Protein AF-A0A8T4E9G6-F1 (afdb_monomer_lite)

Radius of gyration: 16.62 Å; chains: 1; bounding box: 41×27×46 Å

Secondary structure (DSSP, 8-state):
-HHHHHHHHHHHHHHHHHHH-HHHHHHH-HHHHHHHHHTTEEEHHHHHHHHHHHHHHHT-THHHHHT-HHHHHHHHHHHH--PBP-TTTTTTHHHHHHHHHHHHHHHHHHHTTS--EEETTTTTTT--HHHHHHHHHHHHHHHHHHHHHH-B---

pLDDT: mean 77.78, std 7.42, range [46.53, 88.0]

Structure (mmCIF, N/CA/C/O backbone):
data_AF-A0A8T4E9G6-F1
#
_entry.id   AF-A0A8T4E9G6-F1
#
loop_
_atom_site.group_PDB
_atom_site.id
_atom_site.type_symbol
_atom_site.label_atom_id
_atom_site.label_alt_id
_atom_site.label_comp_id
_atom_site.label_asym_id
_atom_site.label_entity_id
_atom_site.label_seq_id
_atom_site.pdbx_PDB_ins_code
_atom_site.Cartn_x
_atom_site.Cartn_y
_atom_site.Cartn_z
_atom_site.occupancy
_atom_site.B_iso_or_equiv
_atom_site.auth_seq_id
_atom_site.auth_comp_id
_atom_site.auth_asym_id
_atom_site.auth_atom_id
_atom_site.pdbx_PDB_model_num
ATOM 1 N N . MET A 1 1 ? -18.011 -10.868 20.112 1.00 57.44 1 MET A N 1
ATOM 2 C CA . MET A 1 1 ? -16.794 -10.248 20.692 1.00 57.44 1 MET A CA 1
ATOM 3 C C . MET A 1 1 ? -15.496 -10.963 20.284 1.00 57.44 1 MET A C 1
ATOM 5 O O . MET A 1 1 ? -14.670 -10.313 19.661 1.00 57.44 1 MET A O 1
ATOM 9 N N . LYS A 1 2 ? -15.341 -12.289 20.469 1.00 71.81 2 LYS A N 1
ATOM 10 C CA . LYS A 1 2 ? -14.096 -13.038 20.139 1.00 71.81 2 LYS A CA 1
ATOM 11 C C . LYS A 1 2 ? -13.544 -12.839 18.708 1.00 71.81 2 LYS A C 1
ATOM 13 O O . LYS A 1 2 ? -12.348 -12.639 18.538 1.00 71.81 2 LYS A O 1
ATOM 18 N N . ARG A 1 3 ? -14.403 -12.821 17.674 1.00 73.38 3 ARG A N 1
ATOM 19 C CA . ARG A 1 3 ? -13.973 -12.641 16.265 1.00 73.38 3 ARG A CA 1
ATOM 20 C C . ARG A 1 3 ? -13.368 -11.261 15.962 1.00 73.38 3 ARG A C 1
ATOM 22 O O . ARG A 1 3 ? -12.475 -11.174 15.129 1.00 73.38 3 ARG A O 1
ATOM 29 N N . GLN A 1 4 ? -13.840 -10.195 16.616 1.00 76.12 4 GLN A N 1
ATOM 30 C CA . GLN A 1 4 ? -13.309 -8.844 16.385 1.00 76.12 4 GLN A CA 1
ATOM 31 C C . GLN A 1 4 ? -11.949 -8.665 17.065 1.00 76.12 4 GLN A C 1
ATOM 33 O O . GLN A 1 4 ? -11.051 -8.085 16.468 1.00 76.12 4 GLN A O 1
ATOM 38 N N . THR A 1 5 ? -11.759 -9.234 18.259 1.00 78.19 5 THR A N 1
ATOM 39 C CA . THR A 1 5 ? -10.459 -9.229 18.946 1.00 78.19 5 THR A CA 1
ATOM 40 C C . THR A 1 5 ? -9.394 -9.967 18.135 1.00 78.19 5 THR A C 1
ATOM 42 O O . THR A 1 5 ? -8.324 -9.416 17.909 1.00 78.19 5 THR A O 1
ATOM 45 N N . ILE A 1 6 ? -9.711 -11.159 17.608 1.00 82.56 6 ILE A N 1
ATOM 46 C CA . ILE A 1 6 ? -8.791 -11.928 16.749 1.00 82.56 6 ILE A CA 1
ATOM 47 C C . ILE A 1 6 ? -8.394 -11.114 15.513 1.00 82.56 6 ILE A C 1
ATOM 49 O O . ILE A 1 6 ? -7.216 -11.012 15.191 1.00 82.56 6 ILE A O 1
ATOM 53 N N . 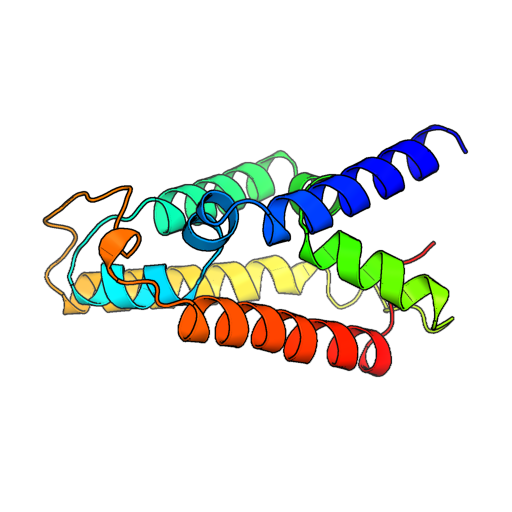ARG A 1 7 ? -9.361 -10.469 14.853 1.00 82.88 7 ARG A N 1
ATOM 54 C CA . ARG A 1 7 ? -9.095 -9.611 13.694 1.00 82.88 7 ARG A CA 1
ATOM 55 C C . ARG A 1 7 ? -8.137 -8.460 14.028 1.00 82.88 7 ARG A C 1
ATOM 57 O O . ARG A 1 7 ? -7.216 -8.214 13.259 1.00 82.88 7 ARG A O 1
ATOM 64 N N . LYS A 1 8 ? -8.332 -7.772 15.159 1.00 80.69 8 LYS A N 1
ATOM 65 C CA . LYS A 1 8 ? -7.442 -6.678 15.590 1.00 80.69 8 LYS A CA 1
ATOM 66 C C . LYS A 1 8 ? -6.026 -7.176 15.876 1.00 80.69 8 LYS A C 1
ATOM 68 O O . LYS A 1 8 ? -5.071 -6.541 15.448 1.00 80.69 8 LYS A O 1
ATOM 73 N N . VAL A 1 9 ? -5.899 -8.335 16.524 1.00 83.62 9 VAL A N 1
ATOM 74 C CA . VAL A 1 9 ? -4.598 -8.966 16.791 1.00 83.62 9 VAL A CA 1
ATOM 75 C C . VAL A 1 9 ? -3.884 -9.323 15.487 1.00 83.62 9 VAL A C 1
ATOM 77 O O . VAL A 1 9 ? -2.719 -8.980 15.333 1.00 83.62 9 VAL A O 1
ATOM 80 N N . ILE A 1 10 ? -4.573 -9.927 14.512 1.00 84.25 10 ILE A N 1
ATOM 81 C CA . ILE A 1 10 ? -3.962 -10.272 13.216 1.00 84.25 10 ILE A CA 1
ATOM 82 C C . ILE A 1 10 ? -3.520 -9.011 12.465 1.00 84.25 10 ILE A C 1
ATOM 84 O O . ILE A 1 10 ? -2.424 -8.992 11.913 1.00 84.25 10 ILE A O 1
ATOM 88 N N . LEU A 1 11 ? -4.319 -7.941 12.475 1.00 83.25 11 LEU A N 1
ATOM 89 C CA . LEU A 1 11 ? -3.946 -6.674 11.841 1.00 83.25 11 LEU A CA 1
ATOM 90 C C . LEU A 1 11 ? -2.735 -6.017 12.515 1.00 83.25 11 LEU A C 1
ATOM 92 O O . LEU A 1 11 ? -1.872 -5.479 11.825 1.00 83.25 11 LEU A O 1
ATOM 96 N N . PHE A 1 12 ? -2.653 -6.088 13.844 1.00 81.81 12 PHE A N 1
ATOM 97 C CA . PHE A 1 12 ? -1.513 -5.583 14.605 1.00 81.81 12 PHE A CA 1
ATOM 98 C C . PHE A 1 12 ? -0.241 -6.389 14.324 1.00 81.81 12 PHE A C 1
ATOM 100 O O . PHE A 1 12 ? 0.804 -5.814 14.031 1.00 81.81 12 PHE A O 1
ATOM 107 N N . ILE A 1 13 ? -0.347 -7.721 14.309 1.00 84.00 13 ILE A N 1
ATOM 108 C CA . ILE A 1 13 ? 0.750 -8.611 13.914 1.00 84.00 13 ILE A CA 1
ATOM 109 C C . ILE A 1 13 ? 1.178 -8.312 12.475 1.00 84.00 13 ILE A C 1
ATOM 111 O O . ILE A 1 13 ? 2.366 -8.207 12.208 1.00 84.00 13 ILE A O 1
ATOM 115 N N . SER A 1 14 ? 0.230 -8.112 11.558 1.00 81.88 14 SER A N 1
ATOM 116 C CA . SER A 1 14 ? 0.532 -7.800 10.156 1.00 81.88 14 SER A CA 1
ATOM 117 C C . SER A 1 14 ? 1.243 -6.454 10.004 1.00 81.88 14 SER A C 1
ATOM 119 O O . SER A 1 14 ? 2.140 -6.332 9.179 1.00 81.88 14 SER A O 1
ATOM 121 N N . PHE A 1 15 ? 0.881 -5.452 10.812 1.00 79.88 15 PHE A N 1
ATOM 122 C CA . PHE A 1 15 ? 1.579 -4.166 10.855 1.00 79.88 15 PHE A CA 1
ATOM 123 C C . PHE A 1 15 ? 3.024 -4.316 11.354 1.00 79.88 15 PHE A C 1
ATOM 125 O O . PHE A 1 15 ? 3.936 -3.774 10.736 1.00 79.88 15 PHE A O 1
ATOM 132 N N . ILE A 1 16 ? 3.249 -5.103 12.411 1.00 79.81 16 ILE A N 1
ATOM 133 C CA . ILE A 1 16 ? 4.601 -5.384 12.919 1.00 79.81 16 ILE A CA 1
ATOM 134 C C . ILE A 1 16 ? 5.414 -6.178 11.895 1.00 79.81 16 ILE A C 1
ATOM 136 O O . ILE A 1 16 ? 6.543 -5.810 11.598 1.00 79.81 16 ILE A O 1
ATOM 140 N N . LEU A 1 17 ? 4.841 -7.233 11.313 1.00 76.12 17 LEU A N 1
ATOM 141 C CA . LEU A 1 17 ? 5.512 -8.044 10.297 1.00 76.12 17 LEU A CA 1
ATOM 142 C C . LEU A 1 17 ? 5.875 -7.220 9.064 1.00 76.12 17 LEU A C 1
ATOM 144 O O . LEU A 1 17 ? 6.962 -7.398 8.529 1.00 76.12 17 LEU A O 1
ATOM 148 N N . PHE A 1 18 ? 5.008 -6.299 8.644 1.00 72.62 18 PHE A N 1
ATOM 149 C CA . PHE A 1 18 ? 5.312 -5.369 7.560 1.00 72.62 18 PHE A CA 1
ATOM 150 C C . PHE A 1 18 ? 6.515 -4.475 7.884 1.00 72.62 18 PHE A C 1
ATOM 152 O O . PHE A 1 18 ? 7.324 -4.220 7.001 1.00 72.62 18 PHE A O 1
ATOM 159 N N . GLN A 1 19 ? 6.663 -4.053 9.143 1.00 66.50 19 GLN A N 1
ATOM 160 C CA . GLN A 1 19 ? 7.806 -3.255 9.585 1.00 66.50 19 GLN A CA 1
ATOM 161 C C . GLN A 1 19 ? 9.093 -4.074 9.734 1.00 66.50 19 GLN A C 1
ATOM 163 O O . GLN A 1 19 ? 10.184 -3.569 9.491 1.00 66.50 19 GLN A O 1
ATOM 168 N N . SER A 1 20 ? 8.984 -5.327 10.175 1.00 66.38 20 SER A N 1
ATOM 169 C CA . SER A 1 20 ? 10.146 -6.171 10.468 1.00 66.38 20 SER A CA 1
ATOM 170 C C . SER A 1 20 ? 10.665 -6.935 9.25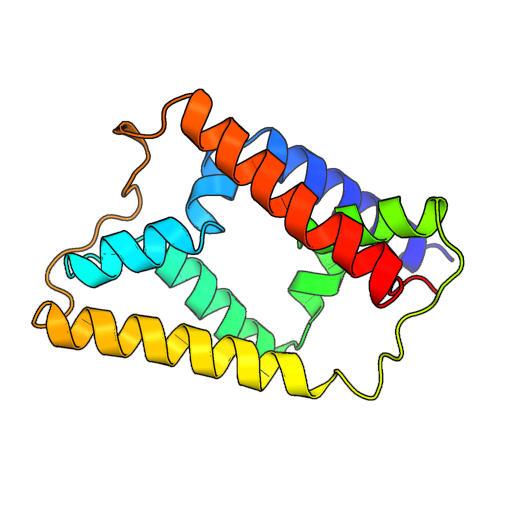0 1.00 66.38 20 SER A C 1
ATOM 172 O O . SER A 1 20 ? 11.855 -7.231 9.186 1.00 66.38 20 SER A O 1
ATOM 174 N N . PHE A 1 21 ? 9.806 -7.263 8.281 1.00 66.38 21 PHE A N 1
ATOM 175 C CA . PHE A 1 21 ? 10.194 -8.004 7.085 1.00 66.38 21 PHE A CA 1
ATOM 176 C C . PHE A 1 21 ? 10.269 -7.083 5.868 1.00 66.38 21 PHE A C 1
ATOM 178 O O . PHE A 1 21 ? 9.270 -6.827 5.197 1.00 66.38 21 PHE A O 1
ATOM 185 N N . LEU A 1 22 ? 11.501 -6.711 5.515 1.00 63.31 22 LEU A N 1
ATOM 186 C CA . LEU A 1 22 ? 11.887 -6.054 4.254 1.00 63.31 22 LEU A CA 1
ATOM 187 C C . LEU A 1 22 ? 11.269 -6.748 3.022 1.00 63.31 22 LEU A C 1
ATOM 189 O O . LEU A 1 22 ? 10.872 -6.117 2.047 1.00 63.31 22 LEU A O 1
ATOM 193 N N . LEU A 1 23 ? 11.097 -8.068 3.114 1.00 61.62 23 LEU A N 1
ATOM 194 C CA . LEU A 1 23 ? 10.431 -8.898 2.116 1.00 61.62 23 LEU A CA 1
ATOM 195 C C . LEU A 1 23 ? 8.971 -8.455 1.896 1.00 61.62 23 LEU A C 1
ATOM 197 O O . LEU A 1 23 ? 8.566 -8.203 0.767 1.00 61.62 23 LEU A O 1
ATOM 201 N N . PHE A 1 24 ? 8.189 -8.269 2.963 1.00 67.75 24 PHE A N 1
ATOM 202 C CA . PHE A 1 24 ? 6.804 -7.794 2.858 1.00 67.75 24 PHE A CA 1
ATOM 203 C C . PHE A 1 24 ? 6.721 -6.387 2.265 1.00 67.75 24 PHE A C 1
ATOM 205 O O . PHE A 1 24 ? 5.811 -6.100 1.487 1.00 67.75 24 PHE A O 1
ATOM 212 N N . HIS A 1 25 ? 7.678 -5.527 2.596 1.00 67.12 25 HIS A N 1
ATOM 213 C CA . HIS A 1 25 ? 7.752 -4.183 2.046 1.00 67.12 25 HIS A CA 1
ATOM 214 C C . HIS A 1 25 ? 7.994 -4.196 0.527 1.00 67.12 25 HIS A C 1
ATOM 216 O O . HIS A 1 25 ? 7.260 -3.545 -0.221 1.00 67.12 25 HIS A O 1
ATOM 222 N N . LEU A 1 26 ? 8.926 -5.034 0.059 1.00 69.75 26 LEU A N 1
ATOM 223 C CA . LEU A 1 26 ? 9.215 -5.216 -1.363 1.00 69.75 26 LEU A CA 1
ATOM 224 C C . LEU A 1 26 ? 7.960 -5.643 -2.140 1.00 69.75 26 LEU A C 1
ATOM 226 O O . LEU A 1 26 ? 7.597 -5.026 -3.140 1.00 69.75 26 LEU A O 1
ATOM 230 N N . PHE A 1 27 ? 7.240 -6.652 -1.645 1.00 73.19 27 PHE A N 1
ATOM 231 C CA . PHE A 1 27 ? 6.059 -7.205 -2.315 1.00 73.19 27 PHE A CA 1
ATOM 232 C C . PHE A 1 27 ? 4.845 -6.263 -2.334 1.00 73.19 27 PHE A C 1
ATOM 234 O O . PHE A 1 27 ? 4.014 -6.358 -3.235 1.00 73.19 27 PHE A O 1
ATOM 241 N N . PHE A 1 28 ? 4.732 -5.346 -1.373 1.00 74.06 28 PHE A N 1
ATOM 242 C CA . PHE A 1 28 ? 3.608 -4.406 -1.279 1.00 74.06 28 PHE A CA 1
ATOM 243 C C . PHE A 1 28 ? 3.937 -2.993 -1.779 1.00 74.06 28 PHE A C 1
ATOM 245 O O . PHE A 1 28 ? 3.074 -2.116 -1.706 1.00 74.06 28 PHE A O 1
ATOM 252 N N . SER A 1 29 ? 5.141 -2.760 -2.311 1.00 79.69 29 SER A N 1
ATOM 253 C CA . SER A 1 29 ? 5.549 -1.446 -2.809 1.00 79.69 29 SER A CA 1
ATOM 254 C C . SER A 1 29 ? 5.003 -1.172 -4.220 1.00 79.69 29 SER A C 1
ATOM 256 O O . SER A 1 29 ? 5.409 -1.834 -5.179 1.00 79.69 29 SER A O 1
ATOM 258 N N . PRO A 1 30 ? 4.115 -0.172 -4.400 1.00 77.75 30 PRO A N 1
ATOM 259 C CA . PRO A 1 30 ? 3.649 0.233 -5.726 1.00 77.75 30 PRO A CA 1
ATOM 260 C C . PRO A 1 30 ? 4.778 0.832 -6.579 1.00 77.75 30 PRO A C 1
ATOM 262 O O . PRO A 1 30 ? 4.785 0.696 -7.800 1.00 77.75 30 PRO A O 1
ATOM 265 N N . VAL A 1 31 ? 5.762 1.466 -5.938 1.00 79.88 31 VAL A N 1
ATOM 266 C CA . VAL A 1 31 ? 6.869 2.154 -6.611 1.00 79.88 31 VAL A CA 1
ATOM 267 C C . VAL A 1 31 ? 7.730 1.163 -7.395 1.00 79.88 31 VAL A C 1
ATOM 269 O O . VAL A 1 31 ? 8.043 1.407 -8.558 1.00 79.88 31 VAL A O 1
ATOM 272 N N . LEU A 1 32 ? 8.038 0.006 -6.802 1.00 80.44 32 LEU A N 1
ATOM 273 C CA . LEU A 1 32 ? 8.823 -1.036 -7.468 1.00 80.44 32 LEU A CA 1
ATOM 274 C C . LEU A 1 32 ? 8.115 -1.606 -8.694 1.00 80.44 32 LEU A C 1
ATOM 276 O O . LEU A 1 32 ? 8.776 -1.935 -9.671 1.00 80.44 32 LEU A O 1
ATOM 280 N N . VAL A 1 33 ? 6.784 -1.697 -8.670 1.00 85.38 33 VAL A N 1
ATOM 281 C CA . VAL A 1 33 ? 6.003 -2.150 -9.828 1.00 85.38 33 VAL A CA 1
ATOM 282 C C . VAL A 1 33 ? 6.127 -1.172 -10.992 1.00 85.38 33 VAL A C 1
ATOM 284 O O . VAL A 1 33 ? 6.274 -1.607 -12.126 1.00 85.38 33 VAL A O 1
ATOM 287 N N . ILE A 1 34 ? 6.099 0.136 -10.726 1.00 84.94 34 ILE A N 1
ATOM 288 C CA . ILE A 1 34 ? 6.244 1.167 -11.764 1.00 84.94 34 ILE A CA 1
ATOM 289 C C . ILE A 1 34 ? 7.638 1.097 -12.394 1.00 84.94 34 ILE A C 1
ATOM 291 O O . ILE A 1 34 ? 7.746 1.064 -13.618 1.00 84.94 34 ILE A O 1
ATOM 295 N N . PHE A 1 35 ? 8.693 1.032 -11.575 1.00 84.31 35 PHE A N 1
ATOM 296 C CA . PHE A 1 35 ? 10.069 0.934 -12.073 1.00 84.31 35 PHE A CA 1
ATOM 297 C C . PHE A 1 35 ? 10.323 -0.370 -12.835 1.00 84.31 35 PHE A C 1
ATOM 299 O O . PHE A 1 35 ? 10.908 -0.333 -13.914 1.00 84.31 35 PHE A O 1
ATOM 306 N N . ALA A 1 36 ? 9.836 -1.501 -12.319 1.00 84.81 36 ALA A N 1
ATOM 307 C CA . ALA A 1 36 ? 9.953 -2.791 -12.990 1.00 84.81 36 ALA A CA 1
ATOM 308 C C . ALA A 1 36 ? 9.171 -2.811 -14.314 1.00 84.81 36 ALA A C 1
ATOM 310 O O . ALA A 1 36 ? 9.720 -3.200 -15.342 1.00 84.81 36 ALA A O 1
ATOM 311 N N . ALA A 1 37 ? 7.930 -2.311 -14.330 1.00 85.38 37 ALA A N 1
ATOM 312 C CA . ALA A 1 37 ? 7.112 -2.240 -15.542 1.00 85.38 37 ALA A CA 1
ATOM 313 C C . ALA A 1 37 ? 7.725 -1.320 -16.608 1.00 85.38 37 ALA A C 1
ATOM 315 O O . ALA A 1 37 ? 7.693 -1.661 -17.785 1.00 85.38 37 ALA A O 1
ATOM 316 N N . ALA A 1 38 ? 8.332 -0.197 -16.207 1.00 84.12 38 ALA A N 1
ATOM 317 C CA . ALA A 1 38 ? 9.047 0.697 -17.120 1.00 84.12 38 ALA A CA 1
ATOM 318 C C . ALA A 1 38 ? 10.289 0.047 -17.759 1.00 84.12 38 ALA A C 1
ATOM 320 O O . ALA A 1 38 ? 10.726 0.481 -18.819 1.00 84.12 38 ALA A O 1
ATOM 321 N N . GLN A 1 39 ? 10.849 -0.987 -17.128 1.00 85.06 39 GLN A N 1
ATOM 322 C CA . GLN A 1 39 ? 11.975 -1.770 -17.647 1.00 85.06 39 GLN A CA 1
ATOM 323 C C . GLN A 1 39 ? 11.535 -3.085 -18.315 1.00 85.06 39 GLN A C 1
ATOM 325 O O . GLN A 1 39 ? 12.384 -3.876 -18.715 1.00 85.06 39 GLN A O 1
ATOM 330 N N . GLY A 1 40 ? 10.227 -3.349 -18.414 1.00 84.19 40 GLY A N 1
ATOM 331 C CA . GLY A 1 40 ? 9.707 -4.606 -18.960 1.00 84.19 40 GLY A CA 1
ATOM 332 C C . GLY A 1 40 ? 9.982 -5.831 -18.076 1.00 84.19 40 GLY A C 1
ATOM 333 O O . GLY A 1 40 ? 10.027 -6.955 -18.576 1.00 84.19 40 GLY A O 1
ATOM 334 N N . VAL A 1 41 ? 10.167 -5.634 -16.768 1.00 86.25 41 VAL A N 1
ATOM 335 C CA . VAL A 1 41 ? 10.455 -6.690 -15.788 1.00 86.25 41 VAL A CA 1
ATOM 336 C C . VAL A 1 41 ? 9.180 -7.066 -15.030 1.00 86.25 41 VAL A C 1
ATOM 338 O O . VAL A 1 41 ? 8.503 -6.212 -14.453 1.00 86.25 41 VAL A O 1
ATOM 341 N N . ILE A 1 42 ? 8.866 -8.361 -14.964 1.00 85.81 42 ILE A N 1
ATOM 342 C CA . ILE A 1 42 ? 7.854 -8.896 -14.046 1.00 85.81 42 ILE A CA 1
ATOM 343 C C . ILE A 1 42 ? 8.502 -9.073 -12.677 1.00 85.81 42 ILE A C 1
ATOM 345 O O . ILE A 1 42 ? 9.352 -9.948 -12.502 1.00 85.81 42 ILE A O 1
ATOM 349 N N . ASN A 1 43 ? 8.076 -8.266 -11.703 1.00 88.00 43 ASN A N 1
ATOM 350 C CA . ASN A 1 43 ? 8.548 -8.363 -10.327 1.00 88.00 43 ASN A CA 1
ATOM 351 C C . ASN A 1 43 ? 7.570 -9.091 -9.395 1.00 88.00 43 ASN A C 1
ATOM 353 O O . ASN A 1 43 ? 6.382 -9.257 -9.688 1.00 88.00 43 ASN A O 1
ATOM 357 N N . GLY A 1 44 ? 8.074 -9.499 -8.227 1.00 82.12 44 GLY A N 1
ATOM 358 C CA . GLY A 1 44 ? 7.266 -10.154 -7.200 1.00 82.12 44 GLY A CA 1
ATOM 359 C C . GLY A 1 44 ? 6.082 -9.298 -6.733 1.00 82.12 44 GLY A C 1
ATOM 360 O O . GLY A 1 44 ? 4.987 -9.815 -6.503 1.00 82.12 44 GLY A O 1
ATOM 361 N N . SER A 1 45 ? 6.264 -7.980 -6.654 1.00 84.62 45 SER A N 1
ATOM 362 C CA . SER A 1 45 ? 5.230 -7.036 -6.222 1.00 84.62 45 SER A CA 1
ATOM 363 C C . SER A 1 45 ? 4.043 -6.994 -7.190 1.00 84.62 45 SER A C 1
ATOM 365 O O . SER A 1 45 ? 2.895 -7.021 -6.755 1.00 84.62 45 SER A O 1
ATOM 367 N N . LEU A 1 46 ? 4.288 -7.004 -8.504 1.00 84.81 46 LEU A N 1
ATOM 368 C CA . LEU A 1 46 ? 3.252 -7.039 -9.538 1.00 84.81 46 LEU A CA 1
ATOM 369 C C . LEU A 1 46 ? 2.418 -8.314 -9.427 1.00 84.81 46 LEU A C 1
ATOM 371 O O . LEU A 1 46 ? 1.188 -8.248 -9.462 1.00 84.81 46 LEU A O 1
ATOM 375 N N . VAL A 1 47 ? 3.076 -9.459 -9.219 1.00 85.75 47 VAL A N 1
ATOM 376 C CA . VAL A 1 47 ? 2.402 -10.745 -8.993 1.00 85.75 47 VAL A CA 1
ATOM 377 C C . VAL A 1 47 ? 1.518 -10.675 -7.748 1.00 85.75 47 VAL A C 1
ATOM 379 O O . VAL A 1 47 ? 0.356 -11.080 -7.796 1.00 85.75 47 VAL A O 1
ATOM 382 N N . MET A 1 48 ? 2.013 -10.095 -6.651 1.00 84.62 48 MET A N 1
ATOM 383 C CA . MET A 1 48 ? 1.215 -9.916 -5.436 1.00 84.62 48 MET A CA 1
ATOM 384 C C . MET A 1 48 ? 0.030 -8.974 -5.643 1.00 84.62 48 MET A C 1
ATOM 386 O O . MET A 1 48 ? -1.078 -9.306 -5.226 1.00 84.62 48 MET A O 1
ATOM 390 N N . PHE A 1 49 ? 0.195 -7.841 -6.330 1.00 83.81 49 PHE A N 1
ATOM 391 C CA . PHE A 1 49 ? -0.923 -6.946 -6.647 1.00 83.81 49 PHE A CA 1
ATOM 392 C C . PHE A 1 49 ? -1.967 -7.610 -7.554 1.00 83.81 49 PHE A C 1
ATOM 394 O O . PHE A 1 49 ? -3.166 -7.408 -7.346 1.00 83.81 49 PHE A O 1
ATOM 401 N N . LEU A 1 50 ? -1.543 -8.444 -8.506 1.00 84.25 50 LEU A N 1
ATOM 402 C CA . LEU A 1 50 ? -2.446 -9.214 -9.357 1.00 84.25 50 LEU A CA 1
ATOM 403 C C . LEU A 1 50 ? -3.224 -10.261 -8.548 1.00 84.25 50 LEU A C 1
ATOM 405 O O . LEU A 1 50 ? -4.445 -10.358 -8.676 1.00 84.25 50 LEU A O 1
ATOM 409 N N . LEU A 1 51 ? -2.550 -10.990 -7.654 1.00 84.81 51 LEU A N 1
ATOM 410 C CA . LEU A 1 51 ? -3.185 -11.935 -6.730 1.00 84.81 51 LEU A CA 1
ATOM 411 C C . LEU A 1 51 ? -4.157 -11.231 -5.780 1.00 84.81 51 LEU A C 1
ATOM 413 O O . LEU A 1 51 ? -5.265 -11.715 -5.552 1.00 84.81 51 LEU A O 1
ATOM 417 N N . LEU A 1 52 ? -3.795 -10.060 -5.255 1.00 81.25 52 LEU A N 1
ATOM 418 C CA . LEU A 1 52 ? -4.676 -9.237 -4.425 1.00 81.25 52 LEU A CA 1
ATOM 419 C C . LEU A 1 52 ? -5.911 -8.772 -5.199 1.00 81.25 52 LEU A C 1
ATOM 421 O O . LEU A 1 52 ? -7.014 -8.736 -4.652 1.00 81.25 52 LEU A O 1
ATOM 425 N N . PHE A 1 53 ? -5.752 -8.442 -6.478 1.00 82.81 53 PHE A N 1
ATOM 426 C CA . PHE A 1 53 ? -6.863 -8.070 -7.342 1.00 82.81 53 PHE A CA 1
ATOM 427 C C . PHE A 1 53 ? -7.793 -9.260 -7.629 1.00 82.81 53 PHE A C 1
ATOM 429 O O . PHE A 1 53 ? -9.004 -9.148 -7.429 1.00 82.81 53 PHE A O 1
ATOM 436 N N . LEU A 1 54 ? -7.233 -10.414 -8.004 1.00 83.81 54 LEU A N 1
ATOM 437 C CA . LEU A 1 54 ? -7.969 -11.661 -8.243 1.00 83.81 54 LEU A CA 1
ATOM 438 C C . LEU A 1 54 ? -8.716 -12.121 -6.987 1.00 83.81 54 LEU A C 1
ATOM 440 O O . LEU A 1 54 ? -9.922 -12.357 -7.022 1.00 83.81 54 LEU A O 1
ATOM 444 N N . THR A 1 55 ? -8.036 -12.175 -5.843 1.00 80.19 55 THR A N 1
ATOM 445 C CA . THR A 1 55 ? -8.665 -12.538 -4.563 1.00 80.19 55 THR A CA 1
ATOM 446 C C . THR A 1 55 ? -9.737 -11.531 -4.152 1.00 80.19 55 THR A C 1
ATOM 448 O O . THR A 1 55 ? -10.767 -11.931 -3.614 1.00 80.19 55 THR A O 1
ATOM 451 N N . SER A 1 56 ? -9.574 -10.242 -4.467 1.00 78.00 56 SER A N 1
ATOM 452 C CA . SER A 1 56 ? -10.600 -9.217 -4.237 1.00 78.00 56 SER A CA 1
ATOM 453 C C . SER A 1 56 ? -11.844 -9.380 -5.117 1.00 78.00 56 SER A C 1
ATOM 455 O O . SER A 1 56 ? -12.929 -8.926 -4.728 1.00 78.00 56 SER A O 1
ATOM 457 N N . LEU A 1 57 ? -11.724 -10.046 -6.270 1.00 78.12 57 LEU A N 1
ATOM 458 C CA . LEU A 1 57 ? -12.856 -10.361 -7.140 1.00 78.12 57 LEU A CA 1
ATOM 459 C C . LEU A 1 57 ? -13.744 -11.454 -6.526 1.00 78.12 57 LEU A C 1
ATOM 461 O O . LEU A 1 57 ? -14.959 -11.281 -6.479 1.00 78.12 57 LEU A O 1
ATOM 465 N N . PHE A 1 58 ? -13.138 -12.519 -5.987 1.00 77.81 58 PHE A N 1
ATOM 466 C CA . PHE A 1 58 ? -13.860 -13.666 -5.413 1.00 77.81 58 PHE A CA 1
ATOM 467 C C . PHE A 1 58 ? -14.220 -13.490 -3.930 1.00 77.81 58 PHE A C 1
ATOM 469 O O . PHE A 1 58 ? -15.348 -13.753 -3.522 1.00 77.81 58 PHE A O 1
ATOM 476 N N . PHE A 1 59 ? -13.279 -13.014 -3.112 1.00 73.31 59 PHE A N 1
ATOM 477 C CA . PHE A 1 59 ? -13.417 -12.917 -1.653 1.00 73.31 59 PHE A CA 1
ATOM 478 C C . PHE A 1 59 ? -13.622 -11.477 -1.155 1.00 73.31 59 PHE A C 1
ATOM 480 O O . PHE A 1 59 ? -13.838 -11.240 0.035 1.00 73.31 59 PHE A O 1
ATOM 487 N N . GLY A 1 60 ? -13.592 -10.480 -2.043 1.00 72.19 60 GLY A N 1
ATOM 488 C CA . GLY A 1 60 ? -13.797 -9.082 -1.673 1.00 72.19 60 GLY A CA 1
ATOM 489 C C . GLY A 1 60 ? -12.641 -8.495 -0.854 1.00 72.19 60 GLY A C 1
ATOM 490 O O . GLY A 1 60 ? -11.475 -8.804 -1.045 1.00 72.19 60 GLY A O 1
ATOM 491 N N . ARG A 1 61 ? -12.944 -7.595 0.092 1.00 68.75 61 ARG A N 1
ATOM 492 C CA . ARG A 1 61 ? -11.916 -6.917 0.913 1.00 68.75 61 ARG A CA 1
ATOM 493 C C . ARG A 1 61 ? -11.474 -7.745 2.131 1.00 68.75 61 ARG A C 1
ATOM 495 O O . ARG A 1 61 ? -11.159 -7.158 3.165 1.00 68.75 61 ARG A O 1
ATOM 502 N N . THR A 1 62 ? -11.497 -9.074 2.061 1.00 72.56 62 THR A N 1
ATOM 503 C CA . THR A 1 62 ? -11.066 -9.946 3.171 1.00 72.56 62 THR A CA 1
ATOM 504 C C . THR A 1 62 ? -9.594 -9.735 3.491 1.00 72.56 62 THR A C 1
ATOM 506 O O . THR A 1 62 ? -9.276 -9.509 4.655 1.00 72.56 62 THR A O 1
ATOM 509 N N . PHE A 1 63 ? -8.729 -9.661 2.475 1.00 74.50 63 PHE A N 1
ATOM 510 C CA . PHE A 1 63 ? -7.308 -9.362 2.662 1.00 74.50 63 PHE A CA 1
ATOM 511 C C . PHE A 1 63 ? -7.101 -8.032 3.398 1.00 74.50 63 PHE A C 1
ATOM 513 O O . PHE A 1 63 ? -6.487 -7.984 4.462 1.00 74.50 63 PHE A O 1
ATOM 520 N N . CYS A 1 64 ? -7.707 -6.952 2.893 1.00 73.56 64 CYS A N 1
ATOM 521 C CA . CYS A 1 64 ? -7.627 -5.650 3.551 1.00 73.56 64 CYS A CA 1
ATOM 522 C C . CYS A 1 64 ? -8.252 -5.658 4.952 1.00 73.56 64 CYS A C 1
ATOM 524 O O . CYS A 1 64 ? -7.799 -4.950 5.835 1.00 73.56 64 CYS A O 1
ATOM 526 N N . GLY A 1 65 ? -9.291 -6.460 5.177 1.00 71.19 65 GLY A N 1
ATOM 527 C CA . GLY A 1 65 ? -9.954 -6.559 6.470 1.00 71.19 65 GLY A CA 1
ATOM 528 C C . GLY A 1 65 ? -9.152 -7.307 7.532 1.00 71.19 65 GLY A C 1
ATOM 529 O O . GLY A 1 65 ? -9.351 -7.007 8.705 1.00 71.19 65 GLY A O 1
ATOM 530 N N . TRP A 1 66 ? -8.298 -8.255 7.145 1.00 73.12 66 TRP A N 1
ATOM 531 C CA . TRP A 1 66 ? -7.667 -9.199 8.072 1.00 73.12 66 TRP A CA 1
ATOM 532 C C . TRP A 1 66 ? -6.145 -9.117 8.112 1.00 73.12 66 TRP A C 1
ATOM 534 O O . TRP A 1 66 ? -5.590 -9.283 9.187 1.00 73.12 66 TRP A O 1
ATOM 544 N N . VAL A 1 67 ? -5.484 -8.854 6.983 1.00 78.31 67 VAL A N 1
ATOM 545 C CA . VAL A 1 67 ? -4.025 -9.024 6.837 1.00 78.31 67 VAL A CA 1
ATOM 546 C C . VAL A 1 67 ? -3.321 -7.738 6.390 1.00 78.31 67 VAL A C 1
ATOM 548 O O . VAL A 1 67 ? -2.116 -7.597 6.541 1.00 78.31 67 VAL A O 1
ATOM 551 N N . CYS A 1 68 ? -4.037 -6.753 5.844 1.00 80.62 68 CYS A N 1
ATOM 552 C CA . CYS A 1 68 ? -3.375 -5.551 5.335 1.00 80.62 68 CYS A CA 1
ATOM 553 C C . CYS A 1 68 ? -2.808 -4.669 6.468 1.00 80.62 68 CYS A C 1
ATOM 555 O O . CYS A 1 68 ? -3.584 -4.189 7.305 1.00 80.62 68 CYS A O 1
ATOM 557 N N . PRO A 1 69 ? -1.502 -4.343 6.439 1.00 78.19 69 PRO A N 1
ATOM 558 C CA . PRO A 1 69 ? -0.855 -3.521 7.464 1.00 78.19 69 PRO A CA 1
ATOM 559 C C . PRO A 1 69 ? -1.440 -2.105 7.533 1.00 78.19 69 PRO A C 1
ATOM 561 O O . PRO A 1 69 ? -1.636 -1.566 8.620 1.00 78.19 69 PRO A O 1
ATOM 564 N N . GLY A 1 70 ? -1.842 -1.531 6.393 1.00 79.12 70 GLY A N 1
ATOM 565 C CA . GLY A 1 70 ? -2.506 -0.225 6.355 1.00 79.12 70 GLY A CA 1
ATOM 566 C C . GLY A 1 70 ? -3.863 -0.201 7.069 1.00 79.12 70 GLY A C 1
ATOM 567 O O . GLY A 1 70 ? -4.262 0.827 7.612 1.00 79.12 70 GLY A O 1
ATOM 568 N N . SER A 1 71 ? -4.567 -1.338 7.130 1.00 78.69 71 SER A N 1
ATOM 569 C CA . SER A 1 71 ? -5.790 -1.446 7.936 1.00 78.69 71 SER A CA 1
ATOM 570 C C . SER A 1 71 ? -5.489 -1.606 9.424 1.00 78.69 71 SER A C 1
ATOM 572 O O . SER A 1 71 ? -6.271 -1.113 10.230 1.00 78.69 71 SER A O 1
ATOM 574 N N . GLY A 1 72 ? -4.355 -2.214 9.790 1.00 82.06 72 GLY A N 1
ATOM 575 C CA . GLY A 1 72 ? -3.852 -2.197 11.165 1.00 82.06 72 GLY A CA 1
ATOM 576 C C . GLY A 1 72 ? -3.530 -0.783 11.641 1.00 82.06 72 GLY A C 1
ATOM 577 O O . GLY A 1 72 ? -3.997 -0.383 12.703 1.00 82.06 72 GLY A O 1
ATOM 578 N N . LEU A 1 73 ? -2.847 0.017 10.816 1.00 82.56 73 LEU A N 1
ATOM 579 C CA . LEU A 1 73 ? -2.564 1.419 11.135 1.00 82.56 73 LEU A CA 1
ATOM 580 C C . LEU A 1 73 ? -3.847 2.253 11.285 1.00 82.56 73 LEU A C 1
ATOM 582 O O . LEU A 1 73 ? -3.976 3.022 12.230 1.00 82.56 73 LEU A O 1
ATOM 586 N N . ASN A 1 74 ? -4.833 2.065 10.405 1.00 83.12 74 ASN A N 1
ATOM 587 C CA . ASN A 1 74 ? -6.124 2.755 10.512 1.00 83.12 74 ASN A CA 1
ATOM 588 C C . ASN A 1 74 ? -6.913 2.329 11.772 1.00 83.12 74 ASN A C 1
ATOM 590 O O . ASN A 1 74 ? -7.581 3.149 12.396 1.00 83.12 74 ASN A O 1
ATOM 594 N N . GLU A 1 75 ? -6.802 1.064 12.189 1.00 83.81 75 GLU A N 1
ATOM 595 C CA . GLU A 1 75 ? -7.386 0.575 13.446 1.00 83.81 75 GLU A CA 1
ATOM 596 C C . GLU A 1 75 ? -6.691 1.190 14.675 1.00 83.81 75 GLU A C 1
ATOM 598 O O . GLU A 1 75 ? -7.364 1.505 15.654 1.00 83.81 75 GLU A O 1
ATOM 603 N N . LEU A 1 76 ? -5.376 1.437 14.614 1.00 83.00 76 LEU A N 1
ATOM 604 C CA . LEU A 1 76 ? -4.651 2.190 15.644 1.00 83.00 76 LEU A CA 1
ATOM 605 C C . LEU A 1 76 ? -5.095 3.657 15.681 1.00 83.00 76 LEU A C 1
ATOM 607 O O . LEU A 1 76 ? -5.396 4.177 16.753 1.00 83.00 76 LEU A O 1
ATOM 611 N N . CYS A 1 77 ? -5.221 4.314 14.523 1.00 83.50 77 CYS A N 1
ATOM 612 C CA . CYS A 1 77 ? -5.752 5.679 14.444 1.00 83.50 77 CYS A CA 1
ATOM 613 C C . CYS A 1 77 ? -7.173 5.776 15.011 1.00 83.50 77 CYS A C 1
ATOM 615 O O . CYS A 1 77 ? -7.533 6.797 15.589 1.00 83.50 77 CYS A O 1
ATOM 617 N N . ALA A 1 78 ? -7.973 4.716 14.899 1.00 83.25 78 ALA A N 1
ATOM 618 C CA . ALA A 1 78 ? -9.319 4.683 15.456 1.00 83.25 78 ALA A CA 1
ATOM 619 C C . ALA A 1 78 ? -9.371 4.679 16.988 1.00 83.25 78 ALA A C 1
ATOM 621 O O . ALA A 1 78 ? -10.399 5.037 17.553 1.00 83.25 78 ALA A O 1
ATOM 622 N N . LEU A 1 79 ? -8.278 4.323 17.668 1.00 81.62 79 LEU A N 1
ATOM 623 C CA . LEU A 1 79 ? -8.165 4.521 19.116 1.00 81.62 79 LEU A CA 1
ATOM 624 C C . LEU A 1 79 ? -8.015 6.009 19.471 1.00 81.62 79 LEU A C 1
ATOM 626 O O . LEU A 1 79 ? -8.385 6.414 20.567 1.00 81.62 79 LEU A O 1
ATOM 630 N N . ALA A 1 80 ? -7.501 6.819 18.540 1.00 84.00 80 ALA A N 1
ATOM 631 C CA . ALA A 1 80 ? -7.255 8.248 18.719 1.00 84.00 80 ALA A CA 1
ATOM 632 C C . ALA A 1 80 ? -8.356 9.149 18.124 1.00 84.00 80 ALA A C 1
ATOM 634 O O . ALA A 1 80 ? -8.348 10.356 18.355 1.00 84.00 80 ALA A O 1
ATOM 635 N N . THR A 1 81 ? -9.305 8.608 17.349 1.00 79.06 81 THR A N 1
ATOM 636 C CA . THR A 1 81 ? -10.405 9.391 16.764 1.00 79.06 81 THR A CA 1
ATOM 637 C C . THR A 1 81 ? -11.728 8.633 16.741 1.00 79.06 81 THR A C 1
ATOM 639 O O . THR A 1 81 ? -11.791 7.462 16.380 1.00 79.06 81 THR A O 1
ATOM 642 N N . THR A 1 82 ? -12.817 9.334 17.061 1.00 76.75 82 THR A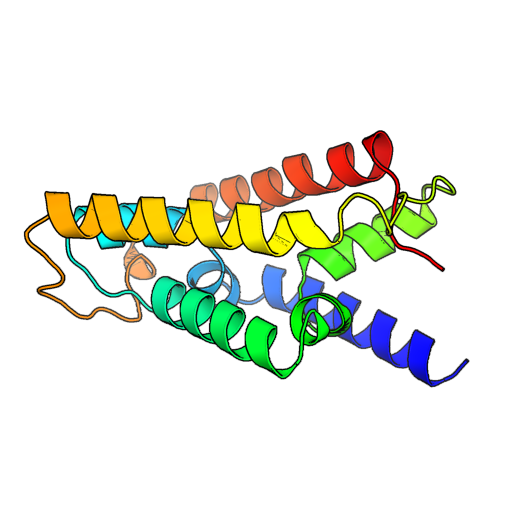 N 1
ATOM 643 C CA . THR A 1 82 ? -14.193 8.806 17.026 1.00 76.75 82 THR A CA 1
ATOM 644 C C . THR A 1 82 ? -14.890 9.031 15.681 1.00 76.75 82 THR A C 1
ATOM 646 O O . THR A 1 82 ? -16.019 8.578 15.474 1.00 76.75 82 THR A O 1
ATOM 649 N N . LYS A 1 83 ? -14.238 9.728 14.741 1.00 79.12 83 LYS A N 1
ATOM 650 C CA . LYS A 1 83 ? -14.808 10.069 13.436 1.00 79.12 83 LYS A CA 1
ATOM 651 C C . LYS A 1 83 ? -14.908 8.825 12.553 1.00 79.12 83 LYS A C 1
ATOM 653 O O . LYS A 1 83 ? -13.891 8.255 12.166 1.00 79.12 83 LYS A O 1
ATOM 658 N N . LYS A 1 84 ? -16.132 8.433 12.187 1.00 77.75 84 LYS A N 1
ATOM 659 C CA . LYS A 1 84 ? -16.401 7.260 11.338 1.00 77.75 84 LYS A CA 1
ATOM 660 C C . LYS A 1 84 ? -16.464 7.641 9.859 1.00 77.75 84 LYS A C 1
ATOM 662 O O . LYS A 1 84 ? -17.200 8.550 9.478 1.00 77.75 84 LYS A O 1
ATOM 667 N N . ALA A 1 85 ? -15.731 6.918 9.013 1.00 76.69 85 ALA A N 1
ATOM 668 C CA . ALA A 1 85 ? -15.806 7.104 7.565 1.00 76.69 85 ALA A CA 1
ATOM 669 C C . ALA A 1 85 ? -17.164 6.629 7.013 1.00 76.69 85 ALA A C 1
ATOM 671 O O . ALA A 1 85 ? -17.648 5.564 7.407 1.00 76.69 85 ALA A O 1
ATOM 672 N N . PRO A 1 86 ? -17.772 7.325 6.035 1.00 71.88 86 PRO A N 1
ATOM 673 C CA . PRO A 1 86 ? -19.008 6.866 5.411 1.00 71.88 86 PRO A CA 1
ATOM 674 C C . PRO A 1 86 ? -18.724 5.700 4.444 1.00 71.88 86 PRO A C 1
ATOM 676 O O . PRO A 1 86 ? -18.537 5.887 3.239 1.00 71.88 86 PRO A O 1
ATOM 679 N N . LEU A 1 87 ? -18.708 4.467 4.975 1.00 65.88 87 LEU A N 1
ATOM 680 C CA . LEU A 1 87 ? -18.372 3.226 4.252 1.00 65.88 87 LEU A CA 1
ATOM 681 C C . LEU A 1 87 ? -19.158 3.026 2.938 1.00 65.88 87 LEU A C 1
ATOM 683 O O . LEU A 1 87 ? -18.653 2.377 2.019 1.00 65.88 87 LEU A O 1
ATOM 687 N N . GLY A 1 88 ? -20.387 3.547 2.846 1.00 65.00 88 GLY A N 1
ATOM 688 C CA . GLY A 1 88 ? -21.274 3.360 1.694 1.00 65.00 88 GLY A CA 1
ATOM 689 C C . GLY A 1 88 ? -20.796 4.057 0.416 1.00 65.00 88 GLY A C 1
ATOM 690 O O . GLY A 1 88 ? -20.832 3.451 -0.656 1.00 65.00 88 GLY A O 1
ATOM 691 N N . LYS A 1 89 ? -20.280 5.292 0.518 1.00 63.91 89 LYS A N 1
ATOM 692 C CA . LYS A 1 89 ? -19.882 6.102 -0.651 1.00 63.91 89 LYS A CA 1
ATOM 693 C C . LYS A 1 89 ? -18.603 5.584 -1.320 1.00 63.91 89 LYS A C 1
ATOM 695 O O . LYS A 1 89 ? -18.485 5.605 -2.540 1.00 63.91 89 LYS A O 1
ATOM 700 N N . TYR A 1 90 ? -17.678 5.018 -0.544 1.00 66.38 90 TYR A N 1
ATOM 701 C CA . TYR A 1 90 ? -16.364 4.570 -1.032 1.00 66.38 90 TYR A CA 1
ATOM 702 C C . TYR A 1 90 ? -16.294 3.072 -1.362 1.00 66.38 90 TYR A C 1
ATOM 704 O O . TYR A 1 90 ? -15.211 2.498 -1.536 1.00 66.38 90 TYR A O 1
ATOM 712 N N . ARG A 1 91 ? -17.447 2.397 -1.462 1.00 67.44 91 ARG A N 1
ATOM 713 C CA . ARG A 1 91 ? -17.501 0.959 -1.766 1.00 67.44 91 ARG A CA 1
ATOM 714 C C . ARG A 1 91 ? -16.931 0.657 -3.154 1.00 67.44 91 ARG A C 1
ATOM 716 O O . ARG A 1 91 ? -16.150 -0.289 -3.285 1.00 67.44 91 ARG A O 1
ATOM 723 N N . LYS A 1 92 ? -17.260 1.505 -4.140 1.00 70.50 92 LYS A N 1
ATOM 724 C CA . LYS A 1 92 ? -16.806 1.411 -5.540 1.00 70.50 92 LYS A CA 1
ATOM 725 C C . LYS A 1 92 ? -15.383 1.930 -5.771 1.00 70.50 92 LYS A C 1
ATOM 727 O O . LYS A 1 92 ? -14.754 1.502 -6.731 1.00 70.50 92 LYS A O 1
ATOM 732 N N . ALA A 1 93 ? -14.844 2.752 -4.865 1.00 74.50 93 ALA A N 1
ATOM 733 C CA . ALA A 1 93 ? -13.496 3.319 -4.989 1.00 74.50 93 ALA A CA 1
ATOM 734 C C . ALA A 1 93 ? -12.409 2.247 -5.180 1.00 74.50 93 ALA A C 1
ATOM 736 O O . ALA A 1 93 ? -11.441 2.490 -5.884 1.00 74.50 93 ALA A O 1
ATOM 737 N N . LYS A 1 94 ? -12.604 1.029 -4.645 1.00 71.94 94 LYS A N 1
ATOM 738 C CA . LYS A 1 94 ? -11.668 -0.087 -4.871 1.00 71.94 94 LYS A CA 1
ATOM 739 C C . LYS A 1 94 ? -11.503 -0.434 -6.353 1.00 71.94 94 LYS A C 1
ATOM 741 O O . LYS A 1 94 ? -10.393 -0.693 -6.777 1.00 71.94 94 LYS A O 1
ATOM 746 N N . TYR A 1 95 ? -12.590 -0.431 -7.127 1.00 75.31 95 TYR A N 1
ATOM 747 C CA . TYR A 1 95 ? -12.543 -0.814 -8.538 1.00 75.31 95 TYR A CA 1
ATOM 748 C C . TYR A 1 95 ? -11.909 0.291 -9.374 1.00 75.31 95 TYR A C 1
ATOM 750 O O . TYR A 1 95 ? -11.154 -0.008 -10.286 1.00 75.31 95 TYR A O 1
ATOM 758 N N . ILE A 1 96 ? -12.163 1.553 -9.013 1.00 80.56 96 ILE A N 1
ATOM 759 C CA . ILE A 1 96 ? -11.538 2.708 -9.663 1.00 80.56 96 ILE A CA 1
ATOM 760 C C . ILE A 1 96 ? -10.033 2.703 -9.389 1.00 80.56 96 ILE A C 1
ATOM 762 O O . ILE A 1 96 ? -9.254 2.732 -10.328 1.00 80.56 96 ILE A O 1
ATOM 766 N N . ILE A 1 97 ? -9.619 2.591 -8.123 1.00 80.81 97 ILE A N 1
ATOM 767 C CA . ILE A 1 97 ? -8.197 2.595 -7.748 1.00 80.81 97 ILE A CA 1
ATOM 768 C C . ILE A 1 97 ? -7.473 1.400 -8.373 1.00 80.81 97 ILE A C 1
ATOM 770 O O . ILE A 1 97 ? -6.429 1.587 -8.984 1.00 80.81 97 ILE A O 1
ATOM 774 N N . SER A 1 98 ? -8.028 0.187 -8.278 1.00 77.19 98 SER A N 1
ATOM 775 C CA . SER A 1 98 ? -7.417 -0.990 -8.904 1.00 77.19 98 SER A CA 1
ATOM 776 C C . SER A 1 98 ? -7.397 -0.902 -10.430 1.00 77.19 98 SER A C 1
ATOM 778 O O . SER A 1 98 ? -6.411 -1.308 -11.031 1.00 77.19 98 SER A O 1
ATOM 780 N N . GLY A 1 99 ? -8.447 -0.362 -11.056 1.00 81.94 99 GLY A N 1
ATOM 781 C CA . GLY A 1 99 ? -8.510 -0.168 -12.505 1.00 81.94 99 GLY A CA 1
ATOM 782 C C . GLY A 1 99 ? -7.472 0.837 -12.995 1.00 81.94 99 GLY A C 1
ATOM 783 O O . GLY A 1 99 ? -6.709 0.517 -13.898 1.00 81.94 99 GLY A O 1
ATOM 784 N N . VAL A 1 100 ? -7.384 2.004 -12.347 1.00 87.06 100 VAL A N 1
ATOM 785 C CA . VAL A 1 100 ? -6.367 3.029 -12.639 1.00 87.06 100 VAL A CA 1
ATOM 786 C C . VAL A 1 100 ? -4.958 2.471 -12.416 1.00 87.06 100 VAL A C 1
ATOM 788 O O . VAL A 1 100 ? -4.078 2.654 -13.253 1.00 87.06 100 VAL A O 1
ATOM 791 N N . TRP A 1 101 ? -4.743 1.734 -11.324 1.00 83.94 101 TRP A N 1
ATOM 792 C CA . TRP A 1 101 ? -3.456 1.110 -11.021 1.00 83.94 101 TRP A CA 1
ATOM 793 C C . TRP A 1 101 ? -3.034 0.096 -12.091 1.00 83.94 101 TRP A C 1
ATOM 795 O O . TRP A 1 101 ? -1.934 0.186 -12.631 1.00 83.94 101 TRP A O 1
ATOM 805 N N . LEU A 1 102 ? -3.929 -0.824 -12.463 1.00 83.69 102 LEU A N 1
ATOM 806 C CA . LEU A 1 102 ? -3.672 -1.802 -13.521 1.00 83.69 102 LEU A CA 1
ATOM 807 C C . LEU A 1 102 ? -3.479 -1.135 -14.887 1.00 83.69 102 LEU A C 1
ATOM 809 O O . LEU A 1 102 ? -2.608 -1.562 -15.643 1.00 83.69 102 LEU A O 1
ATOM 813 N N . SER A 1 103 ? -4.227 -0.070 -15.201 1.00 85.19 103 SER A N 1
ATOM 814 C CA . SER A 1 103 ? -4.040 0.655 -16.460 1.00 85.19 103 SER A CA 1
ATOM 815 C C . SER A 1 103 ? -2.671 1.321 -16.536 1.00 85.19 103 SER A C 1
ATOM 817 O O . SER A 1 103 ? -2.024 1.233 -17.573 1.00 85.19 103 SER A O 1
ATOM 819 N N . VAL A 1 104 ? -2.188 1.917 -15.438 1.00 87.44 104 VAL A N 1
ATOM 820 C CA . VAL A 1 104 ? -0.850 2.528 -15.389 1.00 87.44 104 VAL A CA 1
ATOM 821 C C . VAL A 1 104 ? 0.230 1.476 -15.639 1.00 87.44 104 VAL A C 1
ATOM 823 O O . VAL A 1 104 ? 1.096 1.688 -16.481 1.00 87.44 104 VAL A O 1
ATOM 826 N N . ILE A 1 105 ? 0.144 0.318 -14.980 1.00 85.69 105 ILE A N 1
ATOM 827 C CA . ILE A 1 105 ? 1.096 -0.788 -15.174 1.00 85.69 105 ILE A CA 1
ATOM 828 C C . ILE A 1 105 ? 1.091 -1.268 -16.625 1.00 85.69 105 ILE A C 1
ATOM 830 O O . ILE A 1 105 ? 2.147 -1.462 -17.220 1.00 85.69 105 ILE A O 1
ATOM 834 N N . THR A 1 106 ? -0.099 -1.439 -17.200 1.00 84.25 106 THR A N 1
ATOM 835 C CA . THR A 1 106 ? -0.253 -1.943 -18.567 1.00 84.25 106 THR A CA 1
ATOM 836 C C . THR A 1 106 ? 0.316 -0.951 -19.587 1.00 84.25 106 THR A C 1
ATOM 838 O O . THR A 1 106 ? 1.030 -1.355 -20.498 1.00 84.25 106 THR A O 1
ATOM 841 N N . LEU A 1 107 ? 0.066 0.352 -19.412 1.00 87.31 107 LEU A N 1
ATOM 842 C CA . LEU A 1 107 ? 0.626 1.404 -20.270 1.00 87.31 107 LEU A CA 1
ATOM 843 C C . LEU A 1 107 ? 2.155 1.462 -20.189 1.00 87.31 107 LEU A C 1
ATOM 845 O O . LEU A 1 107 ? 2.819 1.583 -21.216 1.00 87.31 107 LEU A O 1
ATOM 849 N N . LEU A 1 108 ? 2.717 1.349 -18.983 1.00 86.31 108 LEU A N 1
ATOM 850 C CA . LEU A 1 108 ? 4.167 1.307 -18.789 1.00 86.31 108 LEU A CA 1
ATOM 851 C C . LEU A 1 108 ? 4.787 0.078 -19.457 1.00 86.31 108 LEU A C 1
ATOM 853 O O . LEU A 1 108 ? 5.790 0.214 -20.149 1.00 86.31 108 LEU A O 1
ATOM 857 N N . ALA A 1 109 ? 4.151 -1.087 -19.321 1.00 83.56 109 ALA A N 1
ATOM 858 C CA . ALA A 1 109 ? 4.601 -2.313 -19.968 1.00 83.56 109 ALA A CA 1
ATOM 859 C C . ALA A 1 109 ? 4.555 -2.205 -21.501 1.00 83.56 109 ALA A C 1
ATOM 861 O O . ALA A 1 109 ? 5.498 -2.622 -22.166 1.00 83.56 109 ALA A O 1
ATOM 862 N N . PHE A 1 110 ? 3.504 -1.604 -22.073 1.00 85.81 110 PHE A N 1
ATOM 863 C CA . PHE A 1 110 ? 3.435 -1.356 -23.517 1.00 85.81 110 PHE A CA 1
ATOM 864 C C . PHE A 1 110 ? 4.534 -0.402 -23.997 1.00 85.81 110 PHE A C 1
ATOM 866 O O . PHE A 1 110 ? 5.168 -0.676 -25.013 1.00 85.81 110 PHE A O 1
ATOM 873 N N . ASN A 1 111 ? 4.804 0.674 -23.253 1.00 86.38 111 ASN A N 1
ATOM 874 C CA . ASN A 1 111 ? 5.890 1.604 -23.576 1.00 86.38 111 ASN A CA 1
ATOM 875 C C . ASN A 1 111 ? 7.278 0.950 -23.491 1.00 86.38 111 ASN A C 1
ATOM 877 O O . ASN A 1 111 ? 8.179 1.349 -24.222 1.00 86.38 111 ASN A O 1
ATOM 881 N N . ALA A 1 112 ? 7.448 -0.053 -22.629 1.00 83.31 112 ALA A N 1
ATOM 882 C CA . ALA A 1 112 ? 8.691 -0.807 -22.487 1.00 83.31 112 ALA A CA 1
ATOM 883 C C . ALA A 1 112 ? 8.892 -1.897 -23.563 1.00 83.31 112 ALA A C 1
ATOM 885 O O . ALA A 1 112 ? 9.919 -2.569 -23.556 1.00 83.31 112 ALA A O 1
ATOM 886 N N . GLY A 1 113 ? 7.935 -2.088 -24.483 1.00 82.62 113 GLY A N 1
ATOM 887 C CA . GLY A 1 113 ? 7.974 -3.155 -25.495 1.00 82.62 113 GLY A CA 1
ATOM 888 C C . GLY A 1 113 ? 7.373 -4.490 -25.036 1.00 82.62 113 GLY A C 1
ATOM 889 O O . GLY A 1 113 ? 7.318 -5.442 -25.813 1.00 82.62 113 GLY A O 1
ATOM 890 N N . GLY A 1 114 ? 6.846 -4.543 -23.811 1.00 81.88 114 GLY A N 1
ATOM 891 C CA . GLY A 1 114 ? 6.286 -5.732 -23.180 1.00 81.88 114 GLY A CA 1
ATOM 892 C C . GLY A 1 114 ? 7.102 -6.202 -21.978 1.00 81.88 114 GLY A C 1
ATOM 893 O O . GLY A 1 114 ? 8.034 -5.544 -21.519 1.00 81.88 114 GLY A O 1
ATOM 894 N N . PHE A 1 115 ? 6.715 -7.356 -21.437 1.00 83.31 115 PHE A N 1
ATOM 895 C CA . PHE A 1 115 ? 7.466 -8.015 -20.375 1.00 83.31 115 PHE A CA 1
ATOM 896 C C . PHE A 1 115 ? 8.466 -8.994 -20.987 1.00 83.31 115 PHE A C 1
ATOM 898 O O . PHE A 1 115 ? 8.065 -9.973 -21.617 1.00 83.31 115 PHE A O 1
ATOM 905 N N . HIS A 1 116 ? 9.756 -8.739 -20.795 1.00 83.94 116 H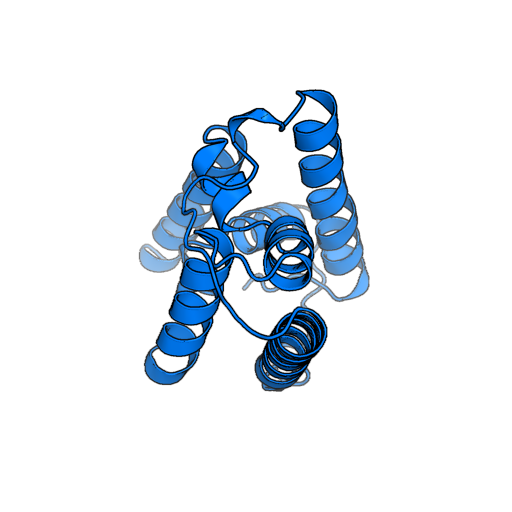IS A N 1
ATOM 906 C CA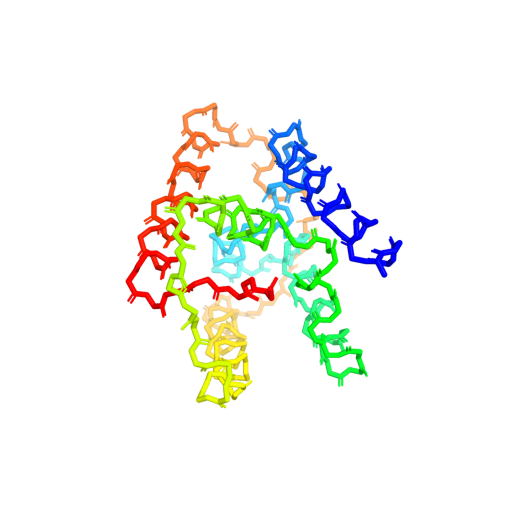 . HIS A 1 116 ? 10.836 -9.529 -21.393 1.00 83.94 116 HIS A CA 1
ATOM 907 C C . HIS A 1 116 ? 11.652 -10.307 -20.360 1.00 83.94 116 HIS A C 1
ATOM 909 O O . HIS A 1 116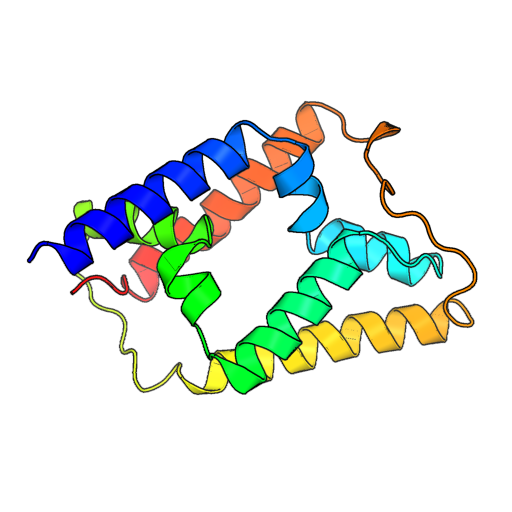 ? 12.341 -11.262 -20.713 1.00 83.94 116 HIS A O 1
ATOM 915 N N . THR A 1 117 ? 11.570 -9.931 -19.085 1.00 84.75 117 THR A N 1
ATOM 916 C CA . THR A 1 117 ? 12.344 -10.542 -18.001 1.00 84.75 117 THR A CA 1
ATOM 917 C C . THR A 1 117 ? 11.473 -10.772 -16.770 1.00 84.75 117 THR A C 1
ATOM 919 O O . THR A 1 117 ? 10.482 -10.077 -16.541 1.00 84.75 117 THR A O 1
ATOM 922 N N . LEU A 1 118 ? 11.829 -11.779 -15.972 1.00 85.69 118 LEU A N 1
ATOM 923 C CA . LEU A 1 118 ? 11.154 -12.108 -14.719 1.00 85.69 118 LEU A CA 1
ATOM 924 C C . LEU A 1 118 ? 12.188 -12.077 -13.597 1.00 85.69 118 LEU A C 1
ATOM 926 O O . LEU A 1 118 ? 13.094 -12.906 -13.570 1.00 85.69 118 LEU A O 1
ATOM 930 N N . ASP A 1 119 ? 12.033 -11.130 -12.675 1.00 83.94 119 ASP A N 1
ATOM 931 C CA . ASP A 1 119 ? 12.881 -10.995 -11.493 1.00 83.94 119 ASP A CA 1
ATOM 932 C C . ASP A 1 119 ? 12.013 -10.788 -10.247 1.00 83.94 119 ASP A C 1
ATOM 934 O O . ASP A 1 119 ? 11.550 -9.688 -9.936 1.00 83.94 119 ASP A O 1
ATOM 938 N N . MET A 1 120 ? 11.785 -11.873 -9.505 1.00 80.44 120 MET A N 1
ATOM 939 C CA . MET A 1 120 ? 10.951 -11.843 -8.300 1.00 80.44 120 MET A CA 1
ATOM 940 C C . MET A 1 120 ? 11.557 -11.003 -7.169 1.00 80.44 120 MET A C 1
ATOM 942 O O . MET A 1 120 ? 10.807 -10.524 -6.319 1.00 80.44 120 MET A O 1
ATOM 946 N N . PHE A 1 121 ? 12.877 -10.802 -7.170 1.00 76.31 121 PHE A N 1
ATOM 947 C CA . PHE A 1 121 ? 13.617 -10.093 -6.126 1.00 76.31 121 PHE A CA 1
ATOM 948 C C . PHE A 1 121 ? 14.106 -8.717 -6.593 1.00 76.31 121 PHE A C 1
ATOM 950 O O . PHE A 1 121 ? 14.988 -8.120 -5.970 1.00 76.31 121 PHE A O 1
ATOM 957 N N . TYR A 1 122 ? 13.495 -8.178 -7.647 1.00 73.88 122 TYR A N 1
ATOM 958 C CA . TYR A 1 122 ? 13.814 -6.866 -8.186 1.00 73.88 122 TYR A CA 1
ATOM 959 C C . TYR A 1 122 ? 13.782 -5.777 -7.097 1.00 73.88 122 TYR A C 1
ATOM 961 O O . TYR A 1 122 ? 12.750 -5.533 -6.468 1.00 73.88 122 TYR A O 1
ATOM 969 N N . GLY A 1 123 ? 14.923 -5.121 -6.873 1.00 71.25 123 GLY A N 1
ATOM 970 C CA . GLY A 1 123 ? 15.090 -4.047 -5.886 1.00 71.25 123 GLY A CA 1
ATOM 971 C C . GLY A 1 123 ? 15.629 -4.473 -4.511 1.00 71.25 123 GLY A C 1
ATOM 972 O O . GLY A 1 123 ? 16.014 -3.602 -3.734 1.00 71.25 123 GLY A O 1
ATOM 973 N N . THR A 1 124 ? 15.738 -5.779 -4.221 1.00 68.44 124 THR A N 1
ATOM 974 C CA . THR A 1 124 ? 16.270 -6.303 -2.936 1.00 68.44 124 THR A CA 1
ATOM 975 C C . THR A 1 124 ? 17.731 -5.956 -2.660 1.00 68.44 124 THR A C 1
ATOM 977 O O . THR A 1 124 ? 18.113 -5.801 -1.505 1.00 68.44 124 THR A O 1
ATOM 980 N N . GLY A 1 125 ? 18.557 -5.833 -3.702 1.00 63.03 125 GLY A N 1
ATOM 981 C CA . GLY A 1 125 ? 19.974 -5.474 -3.571 1.00 63.03 125 GLY A CA 1
ATOM 982 C C . GLY A 1 125 ? 20.241 -3.967 -3.538 1.00 63.03 125 GLY A C 1
ATOM 983 O O . GLY A 1 125 ? 21.352 -3.551 -3.224 1.00 63.03 125 GLY A O 1
ATOM 984 N N . THR A 1 126 ? 19.244 -3.143 -3.873 1.00 60.34 126 THR A N 1
ATOM 985 C CA . THR A 1 126 ? 19.395 -1.686 -4.030 1.00 60.34 126 THR A CA 1
ATOM 986 C C . THR A 1 126 ? 18.699 -0.881 -2.940 1.00 60.34 126 THR A C 1
ATOM 988 O O . THR A 1 126 ? 18.886 0.331 -2.885 1.00 60.34 126 THR A O 1
ATOM 991 N N . SER A 1 127 ? 17.883 -1.516 -2.092 1.00 61.59 127 SER A N 1
ATOM 992 C CA . SER A 1 127 ? 17.164 -0.848 -1.008 1.00 61.59 127 SER A CA 1
ATOM 993 C C . SER A 1 127 ? 18.133 -0.406 0.086 1.00 61.59 127 SER A C 1
ATOM 995 O O . SER A 1 127 ? 18.577 -1.193 0.923 1.00 61.59 127 SER A O 1
ATOM 997 N N . THR A 1 128 ? 18.469 0.878 0.074 1.00 66.75 128 THR A N 1
ATOM 998 C CA . THR A 1 128 ? 19.201 1.526 1.164 1.00 66.75 128 THR A CA 1
ATOM 999 C C . THR A 1 128 ? 18.289 1.726 2.378 1.00 66.75 128 THR A C 1
ATOM 1001 O O . THR A 1 128 ? 17.081 1.922 2.240 1.00 66.75 128 THR A O 1
ATOM 1004 N N . LEU A 1 129 ? 18.868 1.734 3.585 1.00 68.44 129 LEU A N 1
ATOM 1005 C CA . LEU A 1 129 ? 18.146 2.008 4.840 1.00 68.44 129 LEU A CA 1
ATOM 1006 C C . LEU A 1 129 ? 17.314 3.305 4.756 1.00 68.44 129 LEU A C 1
ATOM 1008 O O . LEU A 1 129 ? 16.203 3.371 5.273 1.00 68.44 129 LEU A O 1
ATOM 1012 N N . SER A 1 130 ? 17.817 4.318 4.045 1.00 70.12 130 SER A N 1
ATOM 1013 C CA . SER A 1 130 ? 17.110 5.577 3.792 1.00 70.12 130 SER A CA 1
ATOM 1014 C C . SER A 1 130 ? 15.857 5.401 2.930 1.00 70.12 130 SER A C 1
ATOM 1016 O O . SER A 1 130 ? 14.825 5.987 3.249 1.00 70.12 130 SER A O 1
ATOM 1018 N N . GLN A 1 131 ? 15.903 4.589 1.871 1.00 69.44 131 GLN A N 1
ATOM 1019 C CA . GLN A 1 131 ? 14.737 4.317 1.024 1.00 69.44 131 GLN A CA 1
ATOM 1020 C C . GLN A 1 131 ? 13.640 3.566 1.784 1.00 69.44 131 GLN A C 1
ATOM 1022 O O . GLN A 1 131 ? 12.469 3.925 1.659 1.00 69.44 131 GLN A O 1
ATOM 1027 N N . GLU A 1 132 ? 14.012 2.583 2.607 1.00 70.06 132 GLU A N 1
ATOM 1028 C CA . GLU A 1 132 ? 13.071 1.855 3.470 1.00 70.06 132 GLU A CA 1
ATOM 1029 C C . GLU A 1 132 ? 12.369 2.808 4.452 1.00 70.06 132 GLU A C 1
ATOM 1031 O O . GLU A 1 132 ? 11.141 2.794 4.564 1.00 70.06 132 GLU A O 1
ATOM 1036 N N . LEU A 1 133 ? 13.121 3.716 5.092 1.00 72.19 133 LEU A N 1
ATOM 1037 C CA . LEU A 1 133 ? 12.545 4.744 5.966 1.00 72.19 133 LEU A CA 1
ATOM 1038 C C . LEU A 1 133 ? 11.601 5.686 5.207 1.00 72.19 133 LEU A C 1
ATOM 1040 O O . LEU A 1 133 ? 10.506 5.968 5.690 1.00 72.19 133 LEU A O 1
ATOM 1044 N N . ILE A 1 134 ? 11.999 6.175 4.028 1.00 74.81 134 ILE A N 1
ATOM 1045 C CA . ILE A 1 134 ? 11.182 7.102 3.229 1.00 74.81 134 ILE A CA 1
ATOM 1046 C C . ILE A 1 134 ? 9.852 6.454 2.843 1.00 74.81 134 ILE A C 1
ATOM 1048 O O . ILE A 1 134 ? 8.800 7.076 2.988 1.00 74.81 134 ILE A O 1
ATOM 1052 N N . MET A 1 135 ? 9.878 5.205 2.377 1.00 72.62 135 MET A N 1
ATOM 1053 C CA . MET A 1 135 ? 8.661 4.486 2.006 1.00 72.62 135 MET A CA 1
ATOM 1054 C C . MET A 1 135 ? 7.772 4.224 3.231 1.00 72.62 135 MET A C 1
ATOM 1056 O O . MET A 1 135 ? 6.563 4.461 3.167 1.00 72.62 135 MET A O 1
ATOM 1060 N N . PHE A 1 136 ? 8.358 3.846 4.371 1.00 75.06 136 PHE A N 1
ATOM 1061 C CA . PHE A 1 136 ? 7.630 3.654 5.625 1.00 75.06 136 PHE A CA 1
ATOM 1062 C C . PHE A 1 136 ? 6.935 4.935 6.111 1.00 75.06 136 PHE A C 1
ATOM 1064 O O . PHE A 1 136 ? 5.716 4.953 6.319 1.00 75.06 136 PHE A O 1
ATOM 1071 N N . PHE A 1 137 ? 7.686 6.033 6.248 1.00 78.19 137 PHE A N 1
ATOM 1072 C CA . PHE A 1 137 ? 7.128 7.319 6.666 1.00 78.19 137 PHE A CA 1
ATOM 1073 C C . PHE A 1 137 ? 6.146 7.874 5.634 1.00 78.19 137 PHE A C 1
ATOM 1075 O O . PHE A 1 137 ? 5.152 8.481 6.023 1.00 78.19 137 PHE A O 1
ATOM 1082 N N . GLY A 1 138 ? 6.357 7.611 4.342 1.00 78.12 138 GLY A N 1
ATOM 1083 C CA . GLY A 1 138 ? 5.426 7.972 3.275 1.00 78.12 138 GLY A CA 1
ATOM 1084 C C . GLY A 1 138 ? 4.064 7.291 3.425 1.00 78.12 138 GLY A C 1
ATOM 1085 O O . GLY A 1 138 ? 3.028 7.951 3.342 1.00 78.12 138 GLY A O 1
ATOM 1086 N N . VAL A 1 139 ? 4.038 5.987 3.719 1.00 76.31 139 VAL A N 1
ATOM 1087 C CA . VAL A 1 139 ? 2.785 5.251 3.962 1.00 76.31 139 VAL A CA 1
ATOM 1088 C C . VAL A 1 139 ? 2.068 5.779 5.207 1.00 76.31 139 VAL A C 1
ATOM 1090 O O . VAL A 1 139 ? 0.851 5.975 5.174 1.00 76.31 139 VAL A O 1
ATOM 1093 N N . ILE A 1 140 ? 2.801 6.071 6.285 1.00 80.81 140 ILE A N 1
ATOM 1094 C CA . ILE A 1 140 ? 2.230 6.680 7.496 1.00 80.81 140 ILE A CA 1
ATOM 1095 C C . ILE A 1 140 ? 1.660 8.070 7.191 1.00 80.81 140 ILE A C 1
ATOM 1097 O O . ILE A 1 140 ? 0.515 8.353 7.544 1.00 80.81 140 ILE A O 1
ATOM 1101 N N . ALA A 1 141 ? 2.420 8.913 6.491 1.00 82.50 141 ALA A N 1
ATOM 1102 C CA . ALA A 1 141 ? 2.018 10.261 6.102 1.00 82.50 141 ALA A CA 1
ATOM 1103 C C . ALA A 1 141 ? 0.826 10.276 5.135 1.00 82.50 141 ALA A C 1
ATOM 1105 O O . ALA A 1 141 ? 0.107 11.266 5.069 1.00 82.50 141 ALA A O 1
ATOM 1106 N N . LEU A 1 142 ? 0.569 9.186 4.411 1.00 80.56 142 LEU A N 1
ATOM 1107 C CA . LEU A 1 142 ? -0.633 9.045 3.594 1.00 80.56 142 LEU A CA 1
ATOM 1108 C C . LEU A 1 142 ? -1.832 8.571 4.432 1.00 80.56 142 LEU A C 1
ATOM 1110 O O . LEU A 1 142 ? -2.915 9.155 4.375 1.00 80.56 142 LEU A O 1
ATOM 1114 N N . ILE A 1 143 ? -1.657 7.494 5.205 1.00 80.56 143 ILE A N 1
ATOM 1115 C CA . ILE A 1 143 ? -2.761 6.804 5.886 1.00 80.56 143 ILE A CA 1
ATOM 1116 C C . ILE A 1 143 ? -3.253 7.586 7.104 1.00 80.56 143 ILE A C 1
ATOM 1118 O O . ILE A 1 143 ? -4.464 7.680 7.300 1.00 80.56 143 ILE A O 1
ATOM 1122 N N . VAL A 1 144 ? -2.354 8.150 7.914 1.00 83.94 144 VAL A N 1
ATOM 1123 C CA . VAL A 1 144 ? -2.729 8.830 9.162 1.00 83.94 144 VAL A CA 1
ATOM 1124 C C . VAL A 1 144 ? -3.556 10.090 8.879 1.00 83.94 144 VAL A C 1
ATOM 1126 O O . VAL A 1 144 ? -4.675 10.178 9.389 1.00 83.94 144 VAL A O 1
ATOM 1129 N N . PRO A 1 145 ? -3.129 11.031 8.013 1.00 83.94 145 PRO A N 1
ATOM 1130 C CA . PRO A 1 145 ? -3.951 12.193 7.683 1.00 83.94 145 PRO A CA 1
ATOM 1131 C C . PRO A 1 145 ? -5.264 11.804 7.007 1.00 83.94 145 PRO A C 1
ATOM 1133 O O . PRO A 1 145 ? -6.304 12.372 7.336 1.00 83.94 145 PRO A O 1
ATOM 1136 N N . ALA A 1 146 ? -5.260 10.796 6.125 1.00 81.38 146 ALA A N 1
ATOM 1137 C CA . ALA A 1 146 ? -6.489 10.291 5.519 1.00 81.38 146 ALA A CA 1
ATOM 1138 C C . ALA A 1 146 ? -7.463 9.730 6.572 1.00 81.38 146 ALA A C 1
ATOM 1140 O O . ALA A 1 146 ? -8.668 9.967 6.474 1.00 81.38 146 ALA A O 1
ATOM 1141 N N . ALA A 1 147 ? -6.958 9.046 7.603 1.00 81.94 147 ALA A N 1
ATOM 1142 C CA . ALA A 1 147 ? -7.759 8.528 8.708 1.00 81.94 147 ALA A CA 1
ATOM 1143 C C . ALA A 1 147 ? -8.408 9.653 9.534 1.00 81.94 147 ALA A C 1
ATOM 1145 O O . ALA A 1 147 ? -9.591 9.561 9.856 1.00 81.94 147 ALA A O 1
ATOM 1146 N N . PHE A 1 148 ? -7.697 10.750 9.810 1.00 81.50 148 PHE A N 1
ATOM 1147 C CA . PHE A 1 148 ? -8.267 11.906 10.520 1.00 81.50 148 PHE A CA 1
ATOM 1148 C C . PHE A 1 148 ? -9.198 12.763 9.632 1.00 81.50 148 PHE A C 1
ATOM 1150 O O . PHE A 1 148 ? -10.241 13.255 10.084 1.00 81.50 148 PHE A O 1
ATOM 1157 N N . ALA A 1 149 ? -8.883 12.912 8.343 1.00 82.75 149 ALA A N 1
ATOM 1158 C CA . ALA A 1 149 ? -9.662 13.716 7.401 1.00 82.75 149 ALA A CA 1
ATOM 1159 C C . ALA A 1 149 ? -10.965 13.029 6.958 1.00 82.75 149 ALA A C 1
ATOM 1161 O O . ALA A 1 149 ? -12.028 13.654 6.978 1.00 82.75 149 ALA A O 1
ATOM 1162 N N . ILE A 1 150 ? -10.914 11.745 6.594 1.00 82.00 150 ILE A N 1
ATOM 1163 C CA . ILE A 1 150 ? -12.065 10.978 6.083 1.00 82.00 150 ILE A CA 1
ATOM 1164 C C . ILE A 1 150 ? -12.800 10.258 7.224 1.00 82.00 150 ILE A C 1
ATOM 1166 O O . ILE A 1 150 ? -14.017 10.079 7.161 1.00 82.00 150 ILE A O 1
ATOM 1170 N N . GLY A 1 151 ? -12.084 9.899 8.289 1.00 76.06 151 GLY A N 1
ATOM 1171 C CA . GLY A 1 151 ? -12.573 9.070 9.384 1.00 76.06 151 GLY A CA 1
ATOM 1172 C C . GLY A 1 151 ? -12.052 7.637 9.294 1.00 76.06 151 GLY A C 1
ATOM 1173 O O . GLY A 1 151 ? -11.580 7.170 8.253 1.00 76.06 151 GLY A O 1
ATOM 1174 N N . THR A 1 152 ? -12.162 6.915 10.398 1.00 77.81 152 THR A N 1
ATOM 1175 C CA . THR A 1 152 ? -11.701 5.534 10.510 1.00 77.81 152 THR A CA 1
ATOM 1176 C C . THR A 1 152 ? -12.842 4.565 10.239 1.00 77.81 152 THR A C 1
ATOM 1178 O O . THR A 1 152 ? -14.030 4.901 10.279 1.00 77.81 152 THR A O 1
ATOM 1181 N N . ARG A 1 153 ? -12.482 3.325 9.904 1.00 68.75 153 ARG A N 1
ATOM 1182 C CA . ARG A 1 153 ? -13.453 2.254 9.642 1.00 68.75 153 ARG A CA 1
ATOM 1183 C C . ARG A 1 153 ? -13.892 1.537 10.925 1.00 68.75 153 ARG A C 1
ATOM 1185 O O . ARG A 1 153 ? -14.530 0.487 10.826 1.00 68.75 153 ARG A O 1
ATOM 1192 N N . ALA A 1 154 ? -13.506 2.037 12.098 1.00 58.19 154 ALA A N 1
ATOM 1193 C CA . ALA A 1 154 ? -13.744 1.317 13.335 1.00 58.19 154 ALA A CA 1
ATOM 1194 C C . ALA A 1 154 ? -15.234 1.276 13.680 1.00 58.19 154 ALA A C 1
ATOM 1196 O O . ALA A 1 154 ? -15.946 2.287 13.664 1.00 58.19 154 ALA A O 1
ATOM 1197 N N . ASN A 1 155 ? -15.674 0.051 13.964 1.00 46.53 155 ASN A N 1
ATOM 1198 C CA . ASN A 1 155 ? -16.950 -0.245 14.597 1.00 46.53 155 ASN A CA 1
ATOM 1199 C C . ASN A 1 155 ? -16.846 0.043 16.085 1.00 46.53 155 ASN A C 1
ATOM 1201 O O . ASN A 1 155 ? -15.966 -0.588 16.716 1.00 46.53 155 ASN A O 1
#

Foldseek 3Di:
DVVVVLQLVQLLVLLVCCLVDPLNVQLCDLVLLLVCLLQLEAENNNVSLVVVVVCCVVVNCPCVSRRDNLLNLLVVLVVVDPFAAPCVVCSCVVVVVSVVSVVSSVVSQVNNVHRDYYDHCRCVVPDDPVNSVCSVVVSCVVSNVCCVVRHGNDD

Sequence (155 aa):
MKRQTIRKVILFISFILFQSFLLFHLFFSPVLVIFAAAQGVINGSLVMFLLLFLTSLFFGRTFCGWVCPGSGLNELCALATTKKAPLGKYRKAKYIISGVWLSVITLLAFNAGGFHTLDMFYGTGTSTLSQELIMFFGVIALIVPAAFAIGTRAN